Protein AF-A0A0L8L8X8-F1 (afdb_monomer)

Organism: NCBI:txid67356

InterPro domains:
  IPR025637 Domain of unknown function DUF4333 [PF14230] (73-116)

Mean predicted aligned error: 9.95 Å

Radius of gyration: 20.76 Å; Cα contacts (8 Å, |Δi|>4): 207; chains: 1; bounding box: 66×45×39 Å

Solvent-accessible surface area (backbone atoms only — not comparable to full-atom values): 7395 Å² total; per-residue (Å²): 139,68,70,67,60,56,54,52,52,55,51,52,50,52,52,50,50,50,53,49,51,53,52,50,48,68,59,67,72,58,68,64,46,74,46,74,37,33,70,78,50,81,88,69,51,43,70,49,95,91,35,54,23,48,46,31,66,57,53,31,49,48,51,73,73,60,64,82,79,61,81,88,63,48,84,58,67,44,80,60,44,43,90,57,59,40,45,66,41,68,70,35,68,46,62,28,36,3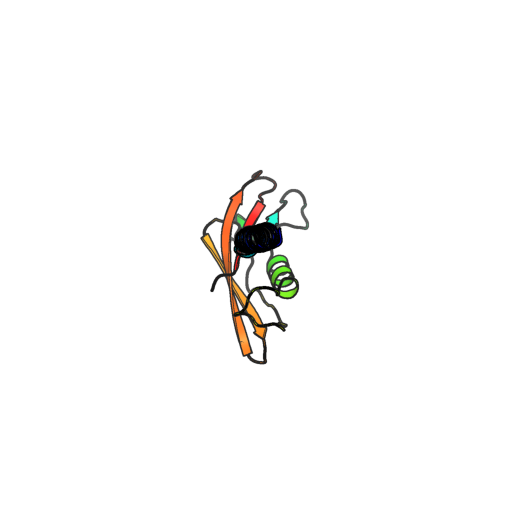1,36,25,94,92,40,81,43,81,43,38,34,35,24,76,40,69,45,75,49,90,69,42,32,36,35,29,30,30,72,58,133

Foldseek 3Di:
DPPPVVVVVVVVVVVVVVVVVVVVCVVVVPQKDKDKAAVVPVPGWDDDPNAIFADFVNVQCCVQVDPPPDVQQEDDKDPKGWPDTFGLDAFTKGWIWIDHPNDIDIWIKGFHDWDDDPNIIMTMMGTDD

Structure (mmCIF, N/CA/C/O backbone):
data_AF-A0A0L8L8X8-F1
#
_entry.id   AF-A0A0L8L8X8-F1
#
loop_
_atom_site.group_PDB
_atom_site.id
_atom_site.type_symbol
_atom_site.label_atom_id
_atom_site.label_alt_id
_atom_site.label_comp_id
_atom_site.label_asym_id
_atom_site.label_entity_id
_atom_site.label_seq_id
_atom_site.pdbx_PDB_ins_code
_atom_site.Cartn_x
_atom_site.Cartn_y
_atom_site.Cartn_z
_atom_site.occupancy
_atom_site.B_iso_or_equiv
_atom_site.auth_seq_id
_atom_site.auth_comp_id
_atom_site.auth_asym_id
_atom_site.auth_atom_id
_atom_site.pdbx_PDB_model_num
ATOM 1 N N . MET A 1 1 ? -49.189 36.298 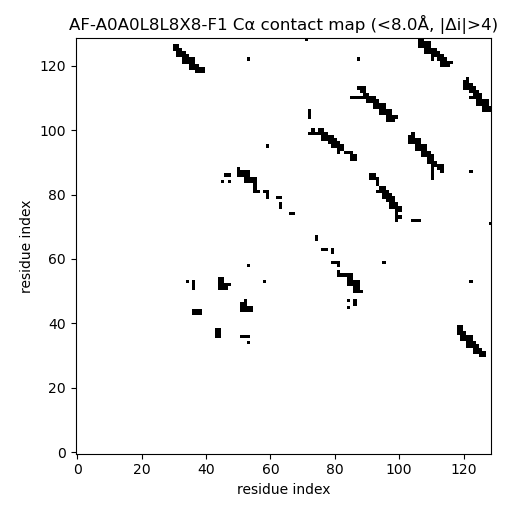4.932 1.00 47.69 1 MET A N 1
ATOM 2 C CA . MET A 1 1 ? -47.935 36.192 4.146 1.00 47.69 1 MET A CA 1
ATOM 3 C C . MET A 1 1 ? -46.857 35.310 4.821 1.00 47.69 1 MET A C 1
ATOM 5 O O . MET A 1 1 ? -45.684 35.513 4.566 1.00 47.69 1 MET A O 1
ATOM 9 N N . GLN A 1 2 ? -47.205 34.295 5.636 1.00 51.22 2 GLN A N 1
ATOM 10 C CA . GLN A 1 2 ? -46.211 33.514 6.416 1.00 51.22 2 GLN A CA 1
ATOM 11 C C . GLN A 1 2 ? -45.954 32.071 5.929 1.00 51.22 2 GLN A C 1
ATOM 13 O O . GLN A 1 2 ? -44.928 31.496 6.272 1.00 51.22 2 GLN A O 1
ATOM 18 N N . ARG A 1 3 ? -46.830 31.467 5.108 1.00 49.31 3 ARG A N 1
ATOM 19 C CA . ARG A 1 3 ? -46.684 30.052 4.684 1.00 49.31 3 ARG A CA 1
ATOM 20 C C . ARG A 1 3 ? -45.664 29.825 3.559 1.00 49.31 3 ARG A C 1
ATOM 22 O O . ARG A 1 3 ? -45.046 28.770 3.524 1.00 49.31 3 ARG A O 1
ATOM 29 N N . GLY A 1 4 ? -45.456 30.799 2.669 1.00 43.28 4 GLY A N 1
ATOM 30 C CA . GLY A 1 4 ? -44.553 30.644 1.515 1.00 43.28 4 GLY A CA 1
ATOM 31 C C . GLY A 1 4 ? -43.062 30.661 1.875 1.00 43.28 4 GLY A C 1
ATOM 32 O O . GLY A 1 4 ? -42.278 29.928 1.282 1.00 43.28 4 GLY A O 1
ATOM 33 N N . PHE A 1 5 ? -42.676 31.443 2.887 1.00 47.97 5 PHE A N 1
ATOM 34 C CA . PHE A 1 5 ? -41.271 31.602 3.283 1.00 47.97 5 PHE A CA 1
ATOM 35 C C . PHE A 1 5 ? -40.727 30.380 4.040 1.00 47.97 5 PHE A C 1
ATOM 37 O O . PHE A 1 5 ? -39.586 29.976 3.833 1.00 47.97 5 PHE A O 1
ATOM 44 N N . LEU A 1 6 ? -41.567 29.741 4.862 1.00 44.22 6 LEU A N 1
ATOM 45 C CA . LEU A 1 6 ? -41.209 28.519 5.592 1.00 44.22 6 LEU A CA 1
ATOM 46 C C . LEU A 1 6 ? -41.041 27.316 4.653 1.00 44.22 6 LEU A C 1
ATOM 48 O O . LEU A 1 6 ? -40.117 26.529 4.829 1.00 44.22 6 LEU A O 1
ATOM 52 N N . LEU A 1 7 ? -41.880 27.203 3.619 1.00 46.47 7 LEU A N 1
ATOM 53 C CA . LEU A 1 7 ? -41.762 26.139 2.616 1.00 46.47 7 LEU A CA 1
ATOM 54 C C . LEU A 1 7 ? -40.496 26.295 1.755 1.00 46.47 7 LEU A C 1
ATOM 56 O O . LEU A 1 7 ? -39.818 25.306 1.487 1.00 46.47 7 LEU A O 1
ATOM 60 N N . GLY A 1 8 ? -40.138 27.529 1.378 1.00 49.12 8 GLY A N 1
ATOM 61 C CA . GLY A 1 8 ? -38.907 27.809 0.631 1.00 49.12 8 GLY A CA 1
ATOM 62 C C . GLY A 1 8 ? -37.632 27.534 1.437 1.00 49.12 8 GLY A C 1
ATOM 63 O O . GLY A 1 8 ? -36.692 26.936 0.918 1.00 49.12 8 GLY A O 1
ATOM 64 N N . ALA A 1 9 ? -37.616 27.904 2.721 1.00 55.97 9 ALA A N 1
ATOM 65 C CA . ALA A 1 9 ? -36.467 27.677 3.596 1.00 55.97 9 ALA A CA 1
ATOM 66 C C . ALA A 1 9 ? -36.237 26.184 3.895 1.00 55.97 9 ALA A C 1
ATOM 68 O O . ALA A 1 9 ? -35.109 25.707 3.798 1.00 55.97 9 ALA A O 1
ATOM 69 N N . VAL A 1 10 ? -37.295 25.419 4.193 1.00 59.25 10 VAL A N 1
ATOM 70 C CA . VAL A 1 10 ? -37.180 23.972 4.463 1.00 59.25 10 VAL A CA 1
ATOM 71 C C . VAL A 1 10 ? -36.770 23.202 3.203 1.00 59.25 10 VAL A C 1
ATOM 73 O O . VAL A 1 10 ? -35.910 22.323 3.275 1.00 59.25 10 VAL A O 1
ATOM 76 N N . GLY A 1 11 ? -37.316 23.568 2.037 1.00 58.38 11 GLY A N 1
ATOM 77 C CA . GLY A 1 11 ? -36.922 22.976 0.756 1.00 58.38 11 GLY A CA 1
ATOM 78 C C . GLY A 1 11 ? -35.461 23.256 0.386 1.00 58.38 11 GLY A C 1
ATOM 79 O O . GLY A 1 11 ? -34.759 22.348 -0.055 1.00 58.38 11 GLY A O 1
ATOM 8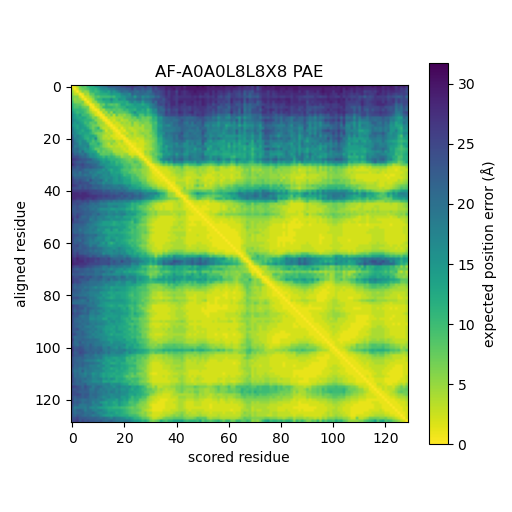0 N N . GLY A 1 12 ? -34.980 24.483 0.619 1.00 60.97 12 GLY A N 1
ATOM 81 C CA . GLY A 1 12 ? -33.589 24.869 0.360 1.00 60.97 12 GLY A CA 1
ATOM 82 C C . GLY A 1 12 ? -32.571 24.183 1.278 1.00 60.97 12 GLY A C 1
ATOM 83 O O . GLY A 1 12 ? -31.504 23.776 0.826 1.00 60.97 12 GLY A O 1
ATOM 84 N N . VAL A 1 13 ? -32.898 23.994 2.560 1.00 60.97 13 VAL A N 1
ATOM 85 C CA . VAL A 1 13 ? -32.013 23.282 3.500 1.00 60.97 13 VAL A CA 1
ATOM 86 C C . VAL A 1 13 ? -31.926 21.792 3.156 1.00 60.97 13 VAL A C 1
ATOM 88 O O . VAL A 1 13 ? -30.836 21.221 3.176 1.00 60.97 13 VAL A O 1
ATOM 91 N N . ALA A 1 14 ? -33.043 21.163 2.781 1.00 64.75 14 ALA A N 1
ATOM 92 C CA . ALA A 1 14 ? -33.060 19.752 2.400 1.00 64.75 14 ALA A CA 1
ATOM 93 C C . ALA A 1 14 ? -32.227 19.474 1.137 1.00 64.75 14 ALA A C 1
ATOM 95 O O . ALA A 1 14 ? -31.492 18.486 1.089 1.00 64.75 14 ALA A O 1
ATOM 96 N N . THR A 1 15 ? -32.287 20.353 0.132 1.00 66.81 15 THR A N 1
ATOM 97 C CA . THR A 1 15 ? -31.494 20.196 -1.097 1.00 66.81 15 THR A CA 1
ATOM 98 C C . THR A 1 15 ? -30.001 20.386 -0.844 1.00 66.81 15 THR A C 1
ATOM 100 O O . THR A 1 15 ? -29.201 19.590 -1.335 1.00 66.81 15 THR A O 1
ATOM 103 N N . MET A 1 16 ? -29.611 21.371 -0.027 1.00 70.56 16 MET A N 1
ATOM 104 C CA . MET A 1 16 ? -28.210 21.569 0.360 1.00 70.56 16 MET A CA 1
ATOM 105 C C . MET A 1 16 ? -27.664 20.402 1.189 1.00 70.56 16 MET A C 1
ATOM 107 O O . MET A 1 16 ? -26.547 19.956 0.936 1.00 70.56 16 MET A O 1
ATOM 111 N N . ALA A 1 17 ? -28.443 19.865 2.132 1.00 71.50 17 ALA A N 1
ATOM 112 C CA . ALA A 1 17 ? -28.038 18.706 2.926 1.00 71.50 17 ALA A CA 1
ATOM 113 C C . ALA A 1 17 ? -27.868 17.446 2.062 1.00 71.50 17 ALA A C 1
ATOM 115 O O . ALA A 1 17 ? -26.884 16.724 2.215 1.00 71.50 17 ALA A O 1
ATOM 116 N N . ALA A 1 18 ? -28.781 17.209 1.115 1.00 69.38 18 ALA A N 1
ATOM 117 C CA . ALA A 1 18 ? -28.677 16.092 0.182 1.00 69.38 18 ALA A CA 1
ATOM 118 C C . ALA A 1 18 ? -27.455 16.233 -0.737 1.00 69.38 18 ALA A C 1
ATOM 120 O O . ALA A 1 18 ? -26.676 15.291 -0.858 1.00 69.38 18 ALA A O 1
ATOM 121 N N . ALA A 1 19 ? -27.243 17.410 -1.336 1.00 69.44 19 ALA A N 1
ATOM 122 C CA . ALA A 1 19 ? -26.092 17.669 -2.198 1.00 69.44 19 ALA A CA 1
ATOM 123 C C . ALA A 1 19 ? -24.766 17.567 -1.429 1.00 69.44 19 ALA A C 1
ATOM 125 O O . ALA A 1 19 ? -23.834 16.912 -1.893 1.00 69.44 19 ALA A O 1
ATOM 126 N N . GLY A 1 20 ? -24.700 18.151 -0.230 1.00 69.25 20 GLY A N 1
ATOM 127 C CA . GLY A 1 20 ? -23.545 18.047 0.657 1.00 69.25 20 GLY A CA 1
ATOM 128 C C . GLY A 1 20 ? -23.249 16.598 1.037 1.00 69.25 20 GLY A C 1
ATOM 129 O O . GLY A 1 20 ? -22.128 16.140 0.853 1.00 69.25 20 GLY A O 1
ATOM 130 N N . GLY A 1 21 ? -24.263 15.843 1.468 1.00 68.75 21 GLY A N 1
ATOM 131 C CA . GLY A 1 21 ? -24.122 14.427 1.815 1.00 68.75 21 GLY A CA 1
ATOM 132 C C . GLY A 1 21 ? -23.629 13.566 0.650 1.00 68.75 21 GLY A C 1
ATOM 133 O O . GLY A 1 21 ? -22.743 12.734 0.835 1.00 68.75 21 GLY A O 1
ATOM 134 N N . LEU A 1 22 ? -24.140 13.798 -0.564 1.00 70.62 22 LEU A N 1
ATOM 135 C CA . LEU A 1 22 ? -23.724 13.073 -1.770 1.00 70.62 22 LEU A CA 1
ATOM 136 C C . LEU A 1 22 ? -22.277 13.392 -2.161 1.00 70.62 22 LEU A C 1
ATOM 138 O O . LEU A 1 22 ? -21.507 12.488 -2.479 1.00 70.62 22 LEU A O 1
ATOM 142 N N . VAL A 1 23 ? -21.884 14.665 -2.091 1.00 68.62 23 VAL A N 1
ATOM 143 C CA . VAL A 1 23 ? -20.507 15.099 -2.364 1.00 68.62 23 VAL A CA 1
ATOM 144 C C . VAL A 1 23 ? -19.544 14.531 -1.324 1.00 68.62 23 VAL A C 1
ATOM 146 O O . VAL A 1 23 ? -18.529 13.943 -1.692 1.00 68.62 23 VAL A O 1
ATOM 149 N N . THR A 1 24 ? -19.869 14.635 -0.035 1.00 70.12 24 THR A N 1
ATOM 150 C CA . THR A 1 24 ? -19.050 14.065 1.040 1.00 70.12 24 THR A CA 1
ATOM 151 C C . THR A 1 24 ? -18.924 12.551 0.899 1.00 70.12 24 THR A C 1
ATOM 153 O O . THR A 1 24 ? -17.822 12.033 1.046 1.00 70.12 24 THR A O 1
ATOM 156 N N . TRP A 1 25 ? -19.997 11.839 0.544 1.00 62.91 25 TRP A N 1
ATOM 157 C CA . TRP A 1 25 ? -19.949 10.393 0.312 1.00 62.91 25 TRP A CA 1
ATOM 158 C C . TRP A 1 25 ? -19.048 10.022 -0.874 1.00 62.91 25 TRP A C 1
ATOM 160 O O . TRP A 1 25 ? -18.201 9.138 -0.753 1.00 62.91 25 TRP A O 1
ATOM 170 N N . LEU A 1 26 ? -19.154 10.741 -1.996 1.00 64.44 26 LEU A N 1
ATOM 171 C CA . LEU A 1 26 ? -18.299 10.529 -3.171 1.00 64.44 26 LEU A CA 1
ATOM 172 C C . LEU A 1 26 ? -16.812 10.807 -2.896 1.00 64.44 26 LEU A C 1
ATOM 174 O O . LEU A 1 26 ? -15.948 10.184 -3.520 1.00 64.44 26 LEU A O 1
ATOM 178 N N . LEU A 1 27 ? -16.512 11.740 -1.988 1.00 60.59 27 LEU A N 1
ATOM 179 C CA . LEU A 1 27 ? -15.149 12.076 -1.574 1.00 60.59 27 LEU A CA 1
ATOM 180 C C . LEU A 1 27 ? -14.601 11.092 -0.529 1.00 60.59 27 LEU A C 1
ATOM 182 O O . LEU A 1 27 ? -13.455 10.666 -0.650 1.00 60.59 27 LEU A O 1
ATOM 186 N N . ALA A 1 28 ? -15.413 10.691 0.453 1.00 59.44 28 ALA A N 1
ATOM 187 C CA . ALA A 1 28 ? -15.018 9.777 1.525 1.00 59.44 28 ALA A CA 1
ATOM 188 C C . ALA A 1 28 ? -14.860 8.324 1.050 1.00 59.44 28 ALA A C 1
ATOM 190 O O . ALA A 1 28 ? -14.052 7.586 1.597 1.00 59.44 28 ALA A O 1
ATOM 191 N N . ALA A 1 29 ? -15.580 7.909 0.003 1.00 57.34 29 ALA A N 1
ATOM 192 C CA . ALA A 1 29 ? -15.533 6.539 -0.515 1.00 57.34 29 ALA A CA 1
ATOM 193 C C . ALA A 1 29 ? -14.205 6.154 -1.202 1.00 57.34 29 ALA A C 1
ATOM 195 O O . ALA A 1 29 ? -14.062 5.029 -1.687 1.00 57.34 29 ALA A O 1
ATOM 196 N N . LYS A 1 30 ? -13.235 7.069 -1.299 1.00 61.44 30 LYS A N 1
ATOM 197 C CA . LYS A 1 30 ? -11.965 6.825 -1.986 1.00 61.44 30 LYS A CA 1
ATOM 198 C C . LYS A 1 30 ? -10.831 6.691 -0.978 1.00 61.44 30 LYS A C 1
ATOM 200 O O . LYS A 1 30 ? -9.958 7.551 -0.920 1.00 61.44 30 LYS A O 1
ATOM 205 N N . ASP A 1 31 ? -10.799 5.562 -0.267 1.00 71.81 31 ASP A N 1
ATOM 206 C CA . ASP A 1 31 ? -9.648 5.074 0.521 1.00 71.81 31 ASP A CA 1
ATOM 207 C C . ASP A 1 31 ? -8.460 4.685 -0.388 1.00 71.81 31 ASP A C 1
ATOM 209 O O . ASP A 1 31 ? -7.885 3.599 -0.305 1.00 71.81 31 ASP A O 1
ATOM 213 N N . VAL A 1 32 ? -8.119 5.559 -1.333 1.00 81.06 32 VAL A N 1
ATOM 214 C CA . VAL A 1 32 ? -7.100 5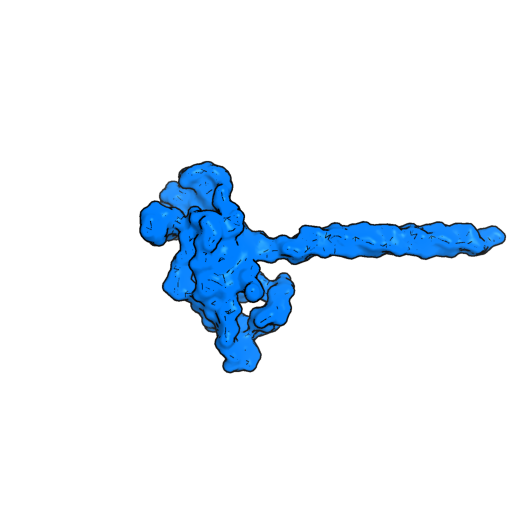.351 -2.352 1.00 81.06 32 VAL A CA 1
ATOM 215 C C . VAL A 1 32 ? -5.899 6.210 -2.006 1.00 81.06 32 VAL A C 1
ATOM 217 O O . VAL A 1 32 ? -5.920 7.435 -2.115 1.00 81.06 32 VAL A O 1
ATOM 220 N N . GLN A 1 33 ? -4.825 5.540 -1.629 1.00 85.25 33 GLN A N 1
ATOM 221 C CA . GLN A 1 33 ? -3.513 6.125 -1.447 1.00 85.25 33 GLN A CA 1
ATOM 222 C C . GLN A 1 33 ? -2.777 6.171 -2.784 1.00 85.25 33 GLN A C 1
ATOM 224 O O . GLN A 1 33 ? -2.983 5.335 -3.667 1.00 85.25 33 GLN A O 1
ATOM 229 N N . HIS A 1 34 ? -1.888 7.149 -2.936 1.00 88.25 34 HIS A N 1
ATOM 230 C CA . HIS A 1 34 ? -0.977 7.198 -4.071 1.00 88.25 34 HIS A CA 1
ATOM 231 C C . HIS A 1 34 ? 0.457 7.458 -3.618 1.00 88.25 34 HIS A C 1
ATOM 233 O O . HIS A 1 34 ? 0.718 8.124 -2.613 1.00 88.25 34 HIS A O 1
ATOM 239 N N . THR A 1 35 ? 1.410 6.900 -4.353 1.00 89.56 35 THR A N 1
ATOM 240 C CA . THR A 1 35 ? 2.841 7.042 -4.092 1.00 89.56 35 THR A CA 1
ATOM 241 C C . THR A 1 35 ? 3.573 7.146 -5.417 1.00 89.56 35 THR A C 1
ATOM 243 O O . THR A 1 35 ? 3.450 6.266 -6.266 1.00 89.56 35 THR A O 1
ATOM 246 N N . THR A 1 36 ? 4.328 8.225 -5.596 1.00 89.69 36 THR A N 1
ATOM 247 C CA . THR A 1 36 ? 5.238 8.361 -6.734 1.00 89.69 36 THR A CA 1
ATOM 248 C C . THR A 1 36 ? 6.542 7.658 -6.397 1.00 89.69 36 THR A C 1
ATOM 250 O O . THR A 1 36 ? 7.142 7.939 -5.362 1.00 89.69 36 THR A O 1
ATOM 253 N N . VAL A 1 37 ? 6.969 6.746 -7.262 1.00 88.75 37 VAL A N 1
ATOM 254 C CA . VAL A 1 37 ? 8.261 6.070 -7.152 1.00 88.75 37 VAL A CA 1
ATOM 255 C C . VAL A 1 37 ? 9.203 6.720 -8.156 1.00 88.75 37 VAL A C 1
ATOM 257 O O . VAL A 1 37 ? 8.910 6.709 -9.344 1.00 88.75 37 VAL A O 1
ATOM 260 N N . ASP A 1 38 ? 10.312 7.300 -7.697 1.00 87.81 38 ASP A N 1
ATOM 261 C CA . ASP A 1 38 ? 11.294 7.976 -8.556 1.00 87.81 38 ASP A CA 1
ATOM 262 C C . ASP A 1 38 ? 12.604 7.164 -8.612 1.00 87.81 38 ASP A C 1
ATOM 264 O O . ASP A 1 38 ? 13.427 7.274 -7.702 1.00 87.81 38 ASP A O 1
ATOM 268 N N . PRO A 1 39 ? 12.817 6.325 -9.645 1.00 81.50 39 PRO A N 1
ATOM 269 C CA . PRO A 1 39 ? 14.073 5.610 -9.856 1.00 81.50 39 PRO A CA 1
ATOM 270 C C . PRO A 1 39 ? 15.294 6.500 -10.127 1.00 81.50 39 PRO A C 1
ATOM 272 O O . PRO A 1 39 ? 16.421 6.026 -9.986 1.00 81.50 39 PRO A O 1
ATOM 275 N N . VAL A 1 40 ? 15.104 7.765 -10.518 1.00 83.88 40 VAL A N 1
ATOM 276 C CA . VAL A 1 40 ? 16.208 8.712 -10.745 1.00 83.88 40 VAL A CA 1
ATOM 277 C C . VAL A 1 40 ? 16.700 9.276 -9.412 1.00 83.88 40 VAL A C 1
ATOM 279 O O . VAL A 1 40 ? 17.900 9.465 -9.216 1.00 83.88 40 VAL A O 1
ATOM 282 N N . ALA A 1 41 ? 15.789 9.481 -8.459 1.00 76.94 41 ALA A N 1
ATOM 283 C CA . ALA A 1 41 ? 16.128 9.798 -7.080 1.00 76.94 41 ALA A CA 1
ATOM 284 C C . ALA A 1 41 ? 16.594 8.523 -6.352 1.00 76.94 41 ALA A C 1
ATOM 286 O O . ALA A 1 41 ? 15.821 7.846 -5.673 1.00 76.94 41 ALA A O 1
ATOM 287 N N . GLN A 1 42 ? 17.884 8.200 -6.489 1.00 64.62 42 GLN A N 1
ATOM 288 C CA . GLN A 1 42 ? 18.526 6.952 -6.039 1.00 64.62 42 GLN A CA 1
ATOM 289 C C . GLN A 1 42 ? 18.316 6.564 -4.558 1.00 64.62 42 GLN A C 1
ATOM 291 O O . GLN A 1 42 ? 18.633 5.441 -4.182 1.00 64.62 42 GLN A O 1
ATOM 296 N N . GLY A 1 43 ? 17.755 7.444 -3.722 1.00 66.56 43 GLY A N 1
ATOM 297 C CA . GLY A 1 43 ? 17.463 7.179 -2.310 1.00 66.56 43 GLY A CA 1
ATOM 298 C C . GLY A 1 43 ? 16.023 6.767 -1.970 1.00 66.56 43 GLY A C 1
ATOM 299 O O . GLY A 1 43 ? 15.757 6.507 -0.801 1.00 66.56 43 GLY A O 1
ATOM 300 N N . LEU A 1 44 ? 15.081 6.746 -2.925 1.00 69.06 44 LEU A N 1
ATOM 301 C CA . LEU A 1 44 ? 13.640 6.663 -2.605 1.00 69.06 44 LEU A CA 1
ATOM 302 C C . LEU A 1 44 ? 12.872 5.529 -3.296 1.00 69.06 44 LEU A C 1
ATOM 304 O O . LEU A 1 44 ? 11.673 5.375 -3.050 1.00 69.06 44 LEU A O 1
ATOM 308 N N . TYR A 1 45 ? 13.525 4.722 -4.134 1.00 85.69 45 TYR A N 1
ATOM 309 C CA . TYR A 1 45 ? 12.875 3.598 -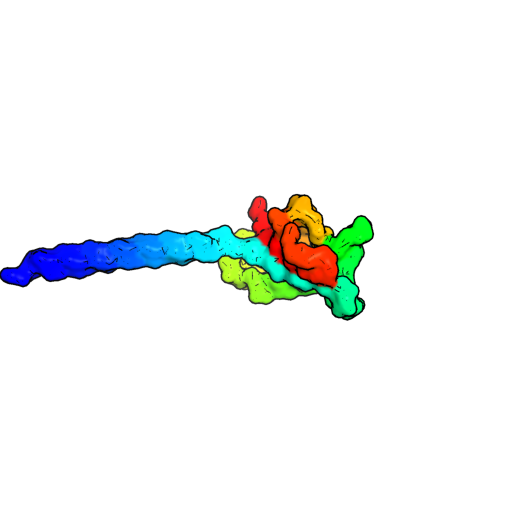4.803 1.00 85.69 45 TYR A CA 1
ATOM 310 C C . TYR A 1 45 ? 13.393 2.254 -4.299 1.00 85.69 45 TYR A C 1
ATOM 312 O O . TYR A 1 45 ? 14.551 2.095 -3.924 1.00 85.69 45 TYR A O 1
ATOM 320 N N . VAL A 1 46 ? 12.516 1.258 -4.342 1.00 91.88 46 VAL A N 1
ATOM 321 C CA . VAL A 1 46 ? 12.854 -0.143 -4.095 1.00 91.88 46 VAL A CA 1
ATOM 322 C C . VAL A 1 46 ? 12.328 -0.991 -5.241 1.00 91.88 46 VAL A C 1
ATOM 324 O O . VAL A 1 46 ? 11.405 -0.586 -5.957 1.00 91.88 46 VAL A O 1
ATOM 327 N N . ARG A 1 47 ? 12.926 -2.168 -5.435 1.00 92.06 47 ARG A N 1
ATOM 328 C CA . ARG A 1 47 ? 12.475 -3.139 -6.431 1.00 92.06 47 ARG A CA 1
ATOM 329 C C . ARG A 1 47 ? 12.160 -4.482 -5.793 1.00 92.06 47 ARG A C 1
ATOM 331 O O . ARG A 1 47 ? 12.829 -4.898 -4.855 1.00 92.06 47 ARG A O 1
ATOM 338 N N . VAL A 1 48 ? 11.159 -5.159 -6.344 1.00 92.12 48 VAL A N 1
ATOM 339 C CA . VAL A 1 48 ? 10.785 -6.539 -6.018 1.00 92.12 48 VAL A CA 1
ATOM 340 C C . VAL A 1 48 ? 10.594 -7.280 -7.332 1.00 92.12 48 VAL A C 1
ATOM 342 O O . VAL A 1 48 ? 9.806 -6.849 -8.173 1.00 92.12 48 VAL A O 1
ATOM 345 N N . ASP A 1 49 ? 11.327 -8.373 -7.527 1.00 91.75 49 ASP A N 1
ATOM 346 C CA . ASP A 1 49 ? 11.297 -9.181 -8.755 1.00 91.75 49 ASP A CA 1
ATOM 347 C C . ASP A 1 49 ? 11.461 -8.332 -10.029 1.00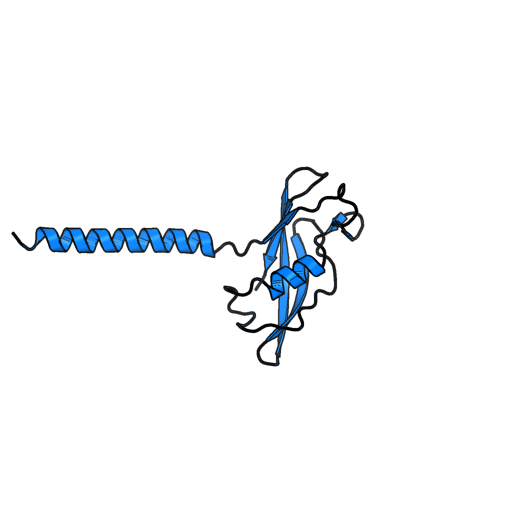 91.75 49 ASP A C 1
ATOM 349 O O . ASP A 1 49 ? 10.669 -8.418 -10.966 1.00 91.75 49 ASP A O 1
ATOM 353 N N . GLY A 1 50 ? 12.424 -7.407 -10.024 1.00 89.88 50 GLY A N 1
ATOM 354 C CA . GLY A 1 50 ? 12.695 -6.504 -11.150 1.00 89.88 50 GLY A CA 1
ATOM 355 C C . GLY A 1 50 ? 11.705 -5.344 -11.327 1.00 89.88 50 GLY A C 1
ATOM 356 O O . GLY A 1 50 ? 12.014 -4.402 -12.057 1.00 89.88 50 GLY A O 1
ATOM 357 N N . HIS A 1 51 ? 10.574 -5.339 -10.622 1.00 89.81 51 HIS A N 1
ATOM 358 C CA . HIS A 1 51 ? 9.566 -4.281 -10.691 1.00 89.81 51 HIS A CA 1
ATOM 359 C C . HIS A 1 51 ? 9.823 -3.219 -9.630 1.00 89.81 51 HIS A C 1
ATOM 361 O O . HIS A 1 51 ? 10.271 -3.544 -8.534 1.00 89.81 51 HIS A O 1
ATOM 367 N N . LEU A 1 52 ? 9.498 -1.958 -9.925 1.00 92.44 52 LEU A N 1
ATOM 368 C CA . LEU A 1 52 ? 9.419 -0.926 -8.889 1.00 92.44 52 LEU A CA 1
ATOM 369 C C . LEU A 1 52 ? 8.408 -1.343 -7.817 1.00 92.44 52 LEU A C 1
ATOM 371 O O . LEU A 1 52 ? 7.473 -2.100 -8.083 1.00 92.44 52 LEU A O 1
ATOM 375 N N . ALA A 1 53 ? 8.604 -0.868 -6.596 1.00 93.00 53 ALA A N 1
ATOM 376 C CA . ALA A 1 53 ? 7.725 -1.178 -5.485 1.00 93.00 53 ALA A CA 1
ATOM 377 C C . ALA A 1 53 ? 7.565 0.029 -4.559 1.00 93.00 53 ALA A C 1
ATOM 379 O O . ALA A 1 53 ? 8.461 0.861 -4.414 1.00 93.00 53 ALA A O 1
ATOM 380 N N . VAL A 1 54 ? 6.399 0.104 -3.923 1.00 93.19 54 VAL A N 1
ATOM 381 C CA . VAL A 1 54 ? 6.155 1.000 -2.798 1.00 93.19 54 VAL A CA 1
ATOM 382 C C . VAL A 1 54 ? 6.888 0.419 -1.595 1.00 93.19 54 VAL A C 1
ATOM 384 O O . VAL A 1 54 ? 6.660 -0.732 -1.207 1.00 93.19 54 VAL A O 1
ATOM 387 N N . ALA A 1 55 ? 7.794 1.208 -1.021 1.00 93.31 55 ALA A N 1
ATOM 388 C CA . ALA A 1 55 ? 8.580 0.785 0.126 1.00 93.31 55 ALA A CA 1
ATOM 389 C C . ALA A 1 55 ? 7.678 0.427 1.314 1.00 93.31 55 ALA A C 1
ATOM 391 O O . ALA A 1 55 ? 6.645 1.053 1.551 1.00 93.31 55 ALA A O 1
ATOM 392 N N . ARG A 1 56 ? 8.109 -0.564 2.100 1.00 93.81 56 ARG A N 1
ATOM 393 C CA . ARG A 1 56 ? 7.348 -1.036 3.268 1.00 93.81 56 ARG A CA 1
ATOM 394 C C . ARG A 1 56 ? 7.200 0.074 4.304 1.00 93.81 56 ARG A C 1
ATOM 396 O O . ARG A 1 56 ? 6.142 0.215 4.881 1.00 93.81 56 ARG A O 1
ATOM 403 N N . THR A 1 57 ? 8.212 0.929 4.426 1.00 91.50 57 THR A N 1
ATOM 404 C CA . THR A 1 57 ? 8.211 2.102 5.304 1.00 91.50 57 THR A CA 1
ATOM 405 C C . THR A 1 57 ? 7.159 3.129 4.899 1.00 91.50 57 THR A C 1
ATOM 407 O O . THR A 1 57 ? 6.586 3.785 5.758 1.00 91.50 57 THR A O 1
ATOM 410 N N . ILE A 1 58 ? 6.858 3.254 3.600 1.00 90.75 58 ILE A N 1
ATOM 411 C CA . ILE A 1 58 ? 5.766 4.107 3.118 1.00 90.75 58 ILE A CA 1
ATOM 412 C C . ILE A 1 58 ? 4.423 3.487 3.498 1.00 90.75 58 ILE A C 1
ATOM 414 O O . ILE A 1 58 ? 3.547 4.212 3.961 1.00 90.75 58 ILE A O 1
ATOM 418 N N . LEU A 1 59 ? 4.260 2.169 3.333 1.00 90.94 59 LEU A N 1
ATOM 419 C CA . LEU A 1 59 ? 3.050 1.469 3.775 1.00 90.94 59 LEU A CA 1
ATOM 420 C C . LEU A 1 59 ? 2.862 1.623 5.286 1.00 90.94 59 LEU A C 1
ATOM 422 O O . LEU A 1 59 ? 1.799 2.044 5.713 1.00 90.94 59 LEU A O 1
ATOM 426 N N . GLU A 1 60 ? 3.903 1.366 6.075 1.00 91.69 60 GLU A N 1
ATOM 427 C CA . GLU A 1 60 ? 3.896 1.473 7.535 1.00 91.69 60 GLU A CA 1
ATOM 428 C C . GLU A 1 60 ? 3.575 2.897 7.991 1.00 91.69 60 GLU A C 1
ATOM 430 O O . GLU A 1 60 ? 2.682 3.079 8.808 1.00 91.69 60 GLU A O 1
ATOM 435 N N . ALA A 1 61 ? 4.224 3.916 7.419 1.00 89.38 61 ALA A N 1
ATOM 436 C CA . ALA A 1 61 ? 3.961 5.314 7.759 1.00 89.38 61 ALA A CA 1
ATOM 437 C C . ALA A 1 61 ? 2.552 5.765 7.349 1.00 89.38 61 ALA A C 1
ATOM 439 O O . ALA A 1 61 ? 1.911 6.527 8.070 1.00 89.38 61 ALA A O 1
ATOM 440 N N . ARG A 1 62 ? 2.051 5.302 6.196 1.00 87.81 62 ARG A N 1
ATOM 441 C CA . ARG A 1 62 ? 0.680 5.584 5.745 1.00 87.81 62 ARG A CA 1
ATOM 442 C C . ARG A 1 62 ? -0.350 4.860 6.588 1.00 87.81 62 ARG A C 1
ATOM 444 O O . ARG A 1 62 ? -1.402 5.420 6.836 1.00 87.81 62 ARG A O 1
ATOM 451 N N . ILE A 1 63 ? -0.052 3.650 7.033 1.00 86.06 63 ILE A N 1
ATOM 452 C CA . ILE A 1 63 ? -0.881 2.948 7.995 1.00 86.06 63 ILE A CA 1
ATOM 453 C C . ILE A 1 63 ? -0.827 3.764 9.298 1.00 86.06 63 ILE A C 1
ATOM 455 O O . ILE A 1 63 ? -1.790 4.440 9.610 1.00 86.06 63 ILE A O 1
ATOM 459 N N . GLN A 1 64 ? 0.310 3.882 9.978 1.00 84.31 64 GLN A N 1
ATOM 460 C CA . GLN A 1 64 ? 0.423 4.588 11.263 1.00 84.31 64 GLN A CA 1
ATOM 461 C C . GLN A 1 64 ? -0.152 6.024 11.269 1.00 84.31 64 GLN A C 1
ATOM 463 O O . GLN A 1 64 ? -0.752 6.437 12.257 1.00 84.31 64 GLN A O 1
ATOM 468 N N . GLY A 1 65 ? 0.038 6.796 10.193 1.00 78.69 65 GLY A N 1
ATOM 469 C CA . GLY A 1 65 ? -0.353 8.208 10.121 1.00 78.69 65 GLY A CA 1
ATOM 470 C C . GLY A 1 65 ? -1.759 8.493 9.584 1.00 78.69 65 GLY A C 1
ATOM 471 O O . GLY A 1 65 ? -2.229 9.620 9.720 1.00 78.69 65 GLY A O 1
ATOM 472 N N . TRP A 1 66 ? -2.427 7.531 8.944 1.00 69.69 66 TRP A N 1
ATOM 473 C CA . TRP A 1 66 ? -3.697 7.745 8.232 1.00 69.69 66 TRP A CA 1
ATOM 474 C C . TRP A 1 66 ? -4.786 6.767 8.709 1.00 69.69 66 TRP A C 1
ATOM 476 O O . TRP A 1 66 ? -5.461 6.129 7.904 1.00 69.69 66 TRP A O 1
ATOM 486 N N . TYR A 1 67 ? -5.018 6.687 10.025 1.00 65.00 67 TYR A N 1
ATOM 487 C CA . TYR A 1 67 ? -6.240 6.067 10.564 1.00 65.00 67 TYR A CA 1
ATOM 488 C C . TYR A 1 67 ? -7.191 7.096 11.138 1.00 65.00 67 TYR A C 1
ATOM 490 O O . TYR A 1 67 ? -7.167 7.379 12.324 1.00 65.00 67 TYR A O 1
ATOM 498 N N . HIS A 1 68 ? -8.016 7.631 10.241 1.00 49.34 68 HIS A N 1
ATOM 499 C CA . HIS A 1 68 ? -9.410 8.060 10.402 1.00 49.34 68 HIS A CA 1
ATOM 500 C C . HIS A 1 68 ? -9.903 8.218 8.951 1.00 49.34 68 HIS A C 1
ATOM 502 O O . HIS A 1 68 ? -9.662 9.269 8.355 1.00 49.34 68 HIS A O 1
ATOM 508 N N . PRO A 1 69 ? -10.406 7.139 8.307 1.00 54.88 69 PRO A N 1
ATOM 509 C CA . PRO A 1 69 ? -11.763 6.649 8.572 1.00 54.88 69 PRO A CA 1
ATOM 510 C C . PRO A 1 69 ? -11.961 5.114 8.561 1.00 54.88 69 PRO A C 1
ATOM 512 O O . PRO A 1 69 ? -13.107 4.687 8.500 1.00 54.88 69 PRO A O 1
ATOM 515 N N . LEU A 1 70 ? -10.919 4.271 8.604 1.00 64.19 70 LEU A N 1
ATOM 516 C CA . LEU A 1 70 ? -11.067 2.810 8.431 1.00 64.19 70 LEU A CA 1
ATOM 517 C C . LEU A 1 70 ? -11.668 2.140 9.687 1.00 64.19 70 LEU A C 1
ATOM 519 O O . LEU A 1 70 ? -10.940 1.909 10.654 1.00 64.19 70 LEU A O 1
ATOM 523 N N . PRO A 1 71 ? -12.970 1.776 9.708 1.00 66.81 71 PRO A N 1
ATOM 524 C CA . PRO A 1 71 ? -13.648 1.417 10.956 1.00 66.81 71 PRO A CA 1
ATOM 525 C C . PRO A 1 71 ? -13.250 0.043 11.511 1.00 66.81 71 PRO A C 1
ATOM 527 O O . PRO A 1 71 ? -13.484 -0.224 12.682 1.00 66.81 71 PRO A O 1
ATOM 530 N N . TRP A 1 72 ? -12.688 -0.839 10.673 1.00 72.12 72 TRP A N 1
ATOM 531 C CA . TRP A 1 72 ? -12.363 -2.227 11.039 1.00 72.12 72 TRP A CA 1
ATOM 532 C C . TRP A 1 72 ? -10.951 -2.413 11.598 1.00 72.12 72 TRP A C 1
ATOM 534 O O . TRP A 1 72 ? -10.642 -3.485 12.105 1.00 72.12 72 TRP A O 1
ATOM 544 N N . VAL A 1 73 ? -10.086 -1.403 11.476 1.00 73.44 73 VAL A N 1
ATOM 545 C CA .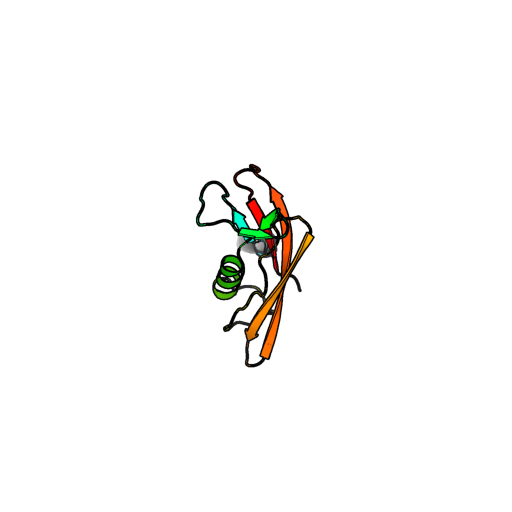 VAL A 1 73 ? -8.693 -1.482 11.943 1.00 73.44 73 VAL A CA 1
ATOM 546 C C . VAL A 1 73 ? -8.549 -0.997 13.391 1.00 73.44 73 VAL A C 1
ATOM 548 O O . VAL A 1 73 ? -7.603 -1.392 14.064 1.00 73.44 73 VAL A O 1
ATOM 551 N N . GLY A 1 74 ? -9.516 -0.212 13.879 1.00 70.38 74 GLY A N 1
ATOM 552 C CA . GLY A 1 74 ? -9.516 0.386 15.215 1.00 70.38 74 GLY A CA 1
ATOM 553 C C . GLY A 1 74 ? -9.023 1.836 15.218 1.00 70.38 74 GLY A C 1
ATOM 554 O O . GLY A 1 74 ? -8.466 2.324 14.234 1.00 70.38 74 GLY A O 1
ATOM 555 N N . ARG A 1 75 ? -9.297 2.557 16.313 1.00 70.19 75 ARG A N 1
ATOM 556 C CA . ARG A 1 75 ? -8.955 3.991 16.453 1.00 70.19 75 ARG A CA 1
ATOM 557 C C . ARG A 1 75 ? -7.512 4.214 16.888 1.00 70.19 75 ARG A C 1
ATOM 559 O O . ARG A 1 75 ? -6.906 5.194 16.475 1.00 70.19 75 ARG A O 1
ATOM 566 N N . ASP A 1 76 ? -6.984 3.284 17.674 1.00 78.75 76 ASP A N 1
ATOM 567 C CA . ASP A 1 76 ? -5.628 3.327 18.197 1.00 78.75 76 ASP A CA 1
ATOM 568 C C . ASP A 1 76 ? -4.874 2.109 17.676 1.00 78.75 76 ASP A C 1
ATOM 570 O O . ASP A 1 76 ? -5.129 0.971 18.088 1.00 78.75 76 ASP A O 1
ATOM 574 N N . ILE A 1 77 ? -3.960 2.351 16.733 1.00 83.44 77 ILE A N 1
ATOM 575 C CA . ILE A 1 77 ? -3.043 1.326 16.249 1.00 83.44 77 ILE A CA 1
ATOM 576 C C . ILE A 1 77 ? -1.591 1.667 16.548 1.00 83.44 77 ILE A C 1
ATOM 578 O O . ILE A 1 77 ? -1.157 2.819 16.498 1.00 83.44 77 ILE A O 1
ATOM 582 N N . HIS A 1 78 ? -0.830 0.627 16.834 1.00 86.69 78 HIS A N 1
ATOM 583 C CA . HIS A 1 78 ? 0.606 0.686 17.060 1.00 86.69 78 HIS A CA 1
ATOM 584 C C . HIS A 1 78 ? 1.259 -0.590 16.525 1.00 86.69 78 HIS A C 1
ATOM 586 O O . HIS A 1 78 ? 0.573 -1.506 16.059 1.00 86.69 78 HIS A O 1
ATOM 592 N N . ASP A 1 79 ? 2.590 -0.633 16.559 1.00 90.56 79 ASP A N 1
ATOM 593 C CA . ASP A 1 79 ? 3.397 -1.763 16.085 1.00 90.56 79 ASP A CA 1
ATOM 594 C C . ASP A 1 79 ? 3.043 -2.201 14.659 1.00 90.56 79 ASP A C 1
ATOM 596 O O . ASP A 1 79 ? 2.926 -3.389 14.343 1.00 90.56 79 ASP A O 1
ATOM 600 N N . VAL A 1 80 ? 2.838 -1.214 13.786 1.00 91.06 80 VAL A N 1
ATOM 601 C CA . VAL A 1 80 ? 2.586 -1.458 12.373 1.00 91.06 80 VAL A CA 1
ATOM 602 C C . VAL A 1 80 ? 3.816 -2.099 11.741 1.00 91.06 80 VAL A C 1
ATOM 604 O O . VAL A 1 80 ? 4.924 -1.576 11.824 1.00 91.06 80 VAL A O 1
ATOM 607 N N . SER A 1 81 ? 3.601 -3.221 11.062 1.00 93.88 81 SER A N 1
ATOM 608 C CA . SER A 1 81 ? 4.647 -3.949 10.358 1.00 93.88 81 SER A CA 1
ATOM 609 C C . SER A 1 81 ? 4.148 -4.442 9.008 1.00 93.88 81 SER A C 1
ATOM 611 O O . SER A 1 81 ? 3.095 -5.078 8.912 1.00 93.88 81 SER A O 1
ATOM 613 N N . CYS A 1 82 ? 4.921 -4.168 7.960 1.00 94.31 82 CYS A N 1
ATOM 614 C CA . CYS A 1 82 ? 4.688 -4.698 6.625 1.00 94.31 82 CYS A CA 1
ATOM 615 C C . CYS A 1 82 ? 5.849 -5.641 6.250 1.00 94.31 82 CYS A C 1
ATOM 617 O O . CYS A 1 82 ? 6.986 -5.187 6.086 1.00 94.31 82 CYS A O 1
ATOM 619 N N . PRO A 1 83 ? 5.604 -6.954 6.068 1.00 94.19 83 PRO A N 1
ATOM 620 C CA . PRO A 1 83 ? 6.673 -7.941 5.883 1.00 94.19 83 PRO A CA 1
ATOM 621 C C . PRO A 1 83 ? 7.438 -7.758 4.566 1.00 94.19 83 PRO A C 1
ATOM 623 O O . PRO A 1 83 ? 8.594 -8.165 4.457 1.00 94.19 83 PRO A O 1
ATOM 626 N N . ALA A 1 84 ? 6.813 -7.128 3.570 1.00 94.06 84 ALA A N 1
ATOM 627 C CA . ALA A 1 84 ? 7.371 -6.929 2.242 1.00 94.06 84 ALA A CA 1
ATOM 628 C C . ALA A 1 84 ? 6.997 -5.558 1.663 1.00 94.06 84 ALA A C 1
ATOM 630 O O . ALA A 1 84 ? 6.056 -4.896 2.102 1.00 94.06 84 ALA A O 1
ATOM 631 N N . HIS A 1 85 ? 7.748 -5.142 0.645 1.00 95.31 85 HIS A N 1
ATOM 632 C CA . HIS A 1 85 ? 7.383 -4.013 -0.207 1.00 95.31 85 HIS A CA 1
ATOM 633 C C . HIS A 1 85 ? 6.201 -4.386 -1.107 1.00 95.31 85 HIS A C 1
ATOM 635 O O . HIS A 1 85 ? 6.075 -5.534 -1.537 1.00 95.31 85 HIS A O 1
ATOM 641 N N . LEU A 1 86 ? 5.360 -3.411 -1.444 1.00 95.31 86 LEU A N 1
ATOM 642 C CA . LEU A 1 86 ? 4.224 -3.638 -2.331 1.00 95.31 86 LEU A CA 1
ATOM 643 C C . LEU A 1 86 ? 4.655 -3.406 -3.779 1.00 95.31 86 LEU A C 1
ATOM 645 O O . LEU A 1 86 ? 4.945 -2.279 -4.180 1.00 95.31 86 LEU A O 1
ATOM 649 N N . LYS A 1 87 ? 4.704 -4.482 -4.567 1.00 95.44 87 LYS A N 1
ATOM 650 C CA . LYS A 1 87 ? 5.075 -4.435 -5.986 1.00 95.44 87 LYS A CA 1
ATOM 651 C C . LYS A 1 87 ? 4.178 -3.445 -6.742 1.00 95.44 87 LYS A C 1
ATOM 653 O O . LYS A 1 87 ? 2.960 -3.522 -6.635 1.00 95.44 87 LYS A O 1
ATOM 658 N N . ALA A 1 88 ? 4.766 -2.543 -7.527 1.00 93.31 88 ALA A N 1
ATOM 659 C CA . ALA A 1 88 ? 4.057 -1.545 -8.331 1.00 93.31 88 ALA A CA 1
ATOM 660 C C . ALA A 1 88 ? 3.474 -2.169 -9.610 1.00 93.31 88 ALA A C 1
ATOM 662 O O . ALA A 1 88 ? 3.806 -1.782 -10.728 1.00 93.31 88 ALA A O 1
ATOM 663 N N . VAL A 1 89 ? 2.621 -3.174 -9.435 1.00 94.50 89 VAL A N 1
ATOM 664 C CA . VAL A 1 89 ? 1.923 -3.895 -10.500 1.00 94.50 89 VAL A CA 1
ATOM 665 C C . VAL A 1 89 ? 0.450 -3.931 -10.132 1.00 94.50 89 VAL A C 1
ATOM 667 O O . VAL A 1 89 ? 0.103 -4.220 -8.990 1.00 94.50 89 VAL A O 1
ATOM 670 N N . VAL A 1 90 ? -0.425 -3.622 -11.087 1.00 95.94 90 VAL A N 1
ATOM 671 C CA . VAL A 1 90 ? -1.874 -3.643 -10.857 1.00 95.94 90 VAL A CA 1
ATOM 672 C C . VAL A 1 90 ? -2.305 -5.027 -10.370 1.00 95.94 90 VAL A C 1
ATOM 674 O O . VAL A 1 90 ? -1.922 -6.044 -10.939 1.00 95.94 90 VAL A O 1
ATOM 677 N N . GLY A 1 91 ? -3.092 -5.058 -9.296 1.00 94.94 91 GLY A N 1
ATOM 678 C CA . GLY A 1 91 ? -3.557 -6.285 -8.660 1.00 94.94 91 GLY A CA 1
ATOM 679 C C . GLY A 1 91 ? -2.600 -6.871 -7.622 1.00 94.94 91 GLY A C 1
ATOM 680 O O . GLY A 1 91 ? -3.034 -7.752 -6.883 1.00 94.94 91 GLY A O 1
ATOM 681 N N . ALA A 1 92 ? -1.361 -6.374 -7.508 1.00 96.12 92 ALA A N 1
ATOM 682 C CA . ALA A 1 92 ? -0.433 -6.807 -6.468 1.00 96.12 92 ALA A CA 1
ATOM 683 C C . ALA A 1 92 ? -1.019 -6.550 -5.076 1.00 96.12 92 ALA A C 1
ATOM 685 O O . ALA A 1 92 ? -1.542 -5.466 -4.802 1.00 96.12 92 ALA A O 1
ATOM 686 N N . THR A 1 93 ? -0.903 -7.551 -4.208 1.00 95.56 93 THR A N 1
ATOM 687 C CA . THR A 1 93 ? -1.410 -7.516 -2.838 1.00 95.56 93 THR A CA 1
ATOM 688 C C . THR A 1 93 ? -0.287 -7.659 -1.829 1.00 95.56 93 THR A C 1
ATOM 690 O O . THR A 1 93 ? 0.706 -8.342 -2.078 1.00 95.56 93 THR A O 1
ATOM 693 N N . GLY A 1 94 ? -0.479 -7.057 -0.666 1.00 94.56 94 GLY A N 1
ATOM 694 C CA . GLY A 1 94 ? 0.330 -7.285 0.520 1.00 94.56 94 GLY A CA 1
ATOM 695 C C . GLY A 1 94 ? -0.563 -7.330 1.750 1.00 94.56 94 GLY A C 1
ATOM 696 O O . GLY A 1 94 ? -1.711 -6.892 1.710 1.00 94.56 94 GLY A O 1
ATOM 697 N N . THR A 1 95 ? -0.029 -7.841 2.848 1.00 95.12 95 THR A N 1
ATOM 698 C CA . THR A 1 95 ? -0.732 -7.859 4.128 1.00 95.12 95 THR A CA 1
ATOM 699 C C . THR A 1 95 ? 0.194 -7.290 5.178 1.00 95.12 95 THR A C 1
ATOM 701 O O . THR A 1 95 ? 1.217 -7.893 5.496 1.00 95.12 95 THR A O 1
ATOM 704 N N . CYS A 1 96 ? -0.156 -6.116 5.689 1.00 93.06 96 CYS A N 1
ATOM 705 C CA . CYS A 1 96 ? 0.493 -5.547 6.857 1.00 93.06 96 CYS A CA 1
ATOM 706 C C . CYS A 1 96 ? -0.258 -5.983 8.116 1.00 93.06 96 CYS A C 1
ATOM 708 O O . CYS A 1 96 ? -1.409 -6.422 8.059 1.00 93.06 96 CYS A O 1
ATOM 710 N N . THR A 1 97 ? 0.391 -5.867 9.263 1.00 93.00 97 THR A N 1
ATOM 711 C CA . THR A 1 97 ? -0.208 -6.155 10.565 1.00 93.00 97 THR A CA 1
ATOM 712 C C . THR A 1 97 ? -0.027 -4.973 11.490 1.00 93.00 97 THR A C 1
ATOM 714 O O . THR A 1 97 ? 0.978 -4.274 11.393 1.00 93.00 97 THR A O 1
ATOM 717 N N . ALA A 1 98 ? -0.962 -4.790 12.410 1.00 91.25 98 ALA A N 1
ATOM 718 C CA . ALA A 1 98 ? -0.831 -3.835 13.501 1.00 91.25 98 ALA A CA 1
ATOM 719 C C . ALA A 1 98 ? -1.425 -4.421 14.784 1.00 91.25 98 ALA A C 1
ATOM 721 O O . ALA A 1 98 ? -2.023 -5.505 14.778 1.00 91.25 98 ALA A O 1
ATOM 722 N N . ARG A 1 99 ? -1.257 -3.707 15.891 1.00 89.25 99 ARG A N 1
ATOM 723 C CA . ARG A 1 99 ? -1.930 -3.987 17.156 1.00 89.25 99 ARG A CA 1
ATOM 724 C C . ARG A 1 99 ? -3.011 -2.943 17.383 1.00 89.25 99 ARG A C 1
ATOM 726 O O . ARG A 1 99 ? -2.724 -1.756 17.283 1.00 89.25 99 ARG A O 1
ATOM 733 N N . SER A 1 100 ? -4.225 -3.390 17.686 1.00 86.88 100 SER A N 1
ATOM 734 C CA . SER A 1 100 ? -5.348 -2.530 18.063 1.00 86.88 100 SER A CA 1
ATOM 735 C C . SER A 1 100 ? -6.130 -3.183 19.191 1.00 86.88 100 SER A C 1
ATOM 737 O O . SER A 1 100 ? -6.352 -4.390 19.148 1.00 86.88 100 SER A O 1
ATOM 739 N N . ASP A 1 101 ? -6.464 -2.417 20.230 1.00 84.12 101 ASP A N 1
ATOM 740 C CA . ASP A 1 101 ? -7.214 -2.890 21.404 1.00 84.12 101 ASP A CA 1
ATOM 741 C C . ASP A 1 101 ? -6.658 -4.189 22.034 1.00 84.12 101 ASP A C 1
ATOM 743 O O . ASP A 1 101 ? -7.383 -5.030 22.557 1.00 84.12 101 ASP A O 1
ATOM 747 N N . GLY A 1 102 ? -5.332 -4.371 21.985 1.00 83.56 102 GLY A N 1
ATOM 748 C CA . GLY A 1 102 ? -4.657 -5.566 22.505 1.00 83.56 102 GLY A CA 1
ATOM 749 C C . GLY A 1 102 ? -4.722 -6.796 21.589 1.00 83.56 102 GLY A C 1
ATOM 750 O O . GLY A 1 102 ? -4.122 -7.828 21.907 1.00 83.56 102 GLY A O 1
ATOM 751 N N . GLU A 1 103 ? -5.352 -6.695 20.421 1.00 86.44 103 GLU A N 1
ATOM 752 C CA . GLU A 1 103 ? -5.431 -7.748 19.413 1.00 86.44 103 GLU A CA 1
ATOM 753 C C . GLU A 1 103 ? -4.562 -7.431 18.187 1.00 86.44 103 GLU A C 1
ATOM 755 O O . GLU A 1 103 ? -4.119 -6.303 17.972 1.00 86.44 103 GLU A O 1
ATOM 760 N N . ARG A 1 104 ? -4.189 -8.463 17.420 1.00 89.81 104 ARG A N 1
ATOM 761 C CA . ARG A 1 104 ? -3.412 -8.291 16.188 1.00 89.81 104 ARG A CA 1
ATOM 762 C C . ARG A 1 104 ? -4.387 -8.211 15.023 1.00 89.81 104 ARG A C 1
ATOM 764 O O . ARG A 1 104 ? -5.097 -9.173 14.761 1.00 89.81 104 ARG A O 1
ATOM 771 N N . VAL A 1 105 ? -4.364 -7.094 14.310 1.00 89.19 105 VAL A N 1
ATOM 772 C CA . VAL A 1 105 ? -5.217 -6.846 13.147 1.00 89.19 105 VAL A CA 1
ATOM 773 C C . VAL A 1 105 ? -4.439 -7.053 11.854 1.00 89.19 105 VAL A C 1
ATOM 775 O O . VAL A 1 105 ? -3.240 -6.765 11.771 1.00 89.19 105 VAL A O 1
ATOM 778 N N . SER A 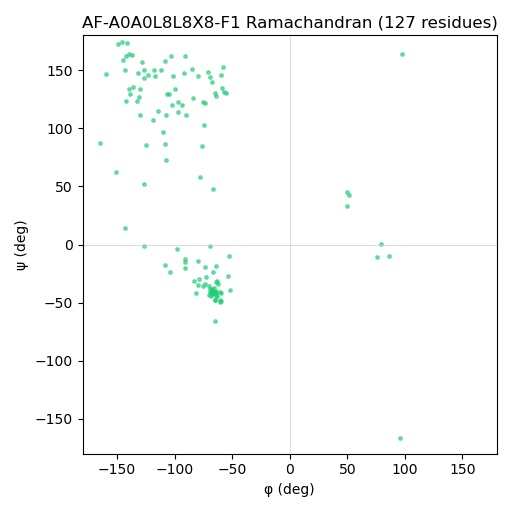1 106 ? -5.132 -7.567 10.841 1.00 91.44 106 SER A N 1
ATOM 779 C CA . SER A 1 106 ? -4.604 -7.734 9.491 1.00 91.44 106 SER A CA 1
ATOM 780 C C . SER A 1 106 ? -5.090 -6.596 8.603 1.00 91.44 106 SER A C 1
ATOM 782 O O . SER A 1 106 ? -6.266 -6.242 8.620 1.00 91.44 106 SER A O 1
ATOM 784 N N . ILE A 1 107 ? -4.171 -6.014 7.840 1.00 90.38 107 ILE A N 1
ATOM 785 C CA . ILE A 1 107 ? -4.405 -4.839 7.006 1.00 90.38 107 ILE A CA 1
ATOM 786 C C . ILE A 1 107 ? -3.984 -5.207 5.580 1.00 90.38 107 ILE A C 1
ATOM 788 O O . ILE A 1 107 ? -2.826 -5.002 5.193 1.00 90.38 107 ILE A O 1
ATOM 792 N N . PRO A 1 108 ? -4.885 -5.824 4.799 1.00 92.69 108 PRO A N 1
ATOM 793 C CA . PRO A 1 108 ? -4.615 -6.125 3.404 1.00 92.69 108 PRO A CA 1
ATOM 794 C C . PRO A 1 108 ? -4.526 -4.831 2.588 1.00 92.69 108 PRO A C 1
ATOM 796 O O . PRO A 1 108 ? -5.300 -3.892 2.775 1.00 92.69 108 PRO A O 1
ATOM 799 N N . VAL A 1 109 ? -3.571 -4.786 1.665 1.00 92.69 109 VAL A N 1
ATOM 800 C CA . VAL A 1 109 ? -3.350 -3.680 0.731 1.00 92.69 109 VAL A CA 1
ATOM 801 C C . VAL A 1 109 ? -3.322 -4.206 -0.694 1.00 92.69 109 VAL A C 1
ATOM 803 O O . VAL A 1 109 ? -2.779 -5.281 -0.954 1.00 92.69 109 VAL A O 1
ATOM 806 N N . ARG A 1 110 ? -3.867 -3.434 -1.635 1.00 94.69 110 ARG A N 1
ATOM 807 C CA . ARG A 1 110 ? -3.872 -3.776 -3.062 1.00 94.69 110 ARG A CA 1
ATOM 808 C C . ARG A 1 110 ? -3.521 -2.581 -3.930 1.00 94.69 110 ARG A C 1
ATOM 810 O O . ARG A 1 110 ? -4.103 -1.511 -3.772 1.00 94.69 110 ARG A O 1
ATOM 817 N N . VAL A 1 111 ? -2.661 -2.793 -4.923 1.00 95.88 111 VAL A N 1
ATOM 818 C CA . VAL A 1 111 ? -2.451 -1.843 -6.025 1.00 95.88 111 VAL A CA 1
ATOM 819 C C . VAL A 1 111 ? -3.622 -1.908 -6.997 1.00 95.88 111 VAL A C 1
ATOM 821 O O . VAL A 1 111 ? -3.914 -2.954 -7.573 1.00 95.88 111 VAL A O 1
ATOM 824 N N . ILE A 1 112 ? -4.277 -0.775 -7.217 1.00 95.56 112 ILE A N 1
ATOM 825 C CA . ILE A 1 112 ? -5.441 -0.670 -8.105 1.00 95.56 112 ILE A CA 1
ATOM 826 C C . ILE A 1 112 ? -5.105 -0.029 -9.447 1.00 95.56 112 ILE A C 1
ATOM 828 O O . ILE A 1 112 ? -5.823 -0.238 -10.420 1.00 95.56 112 ILE A O 1
ATOM 832 N N . LYS A 1 113 ? -4.030 0.763 -9.511 1.00 94.62 113 LYS A N 1
ATOM 833 C CA . LYS A 1 113 ? -3.623 1.464 -10.729 1.00 94.62 113 LYS A CA 1
ATOM 834 C C . LYS A 1 113 ? -2.150 1.851 -10.661 1.00 94.62 113 LYS A C 1
ATOM 836 O O . LYS A 1 113 ? -1.645 2.189 -9.596 1.00 94.62 113 LYS A O 1
ATOM 841 N N . VAL A 1 114 ? -1.478 1.840 -11.805 1.00 95.06 114 VAL A N 1
ATOM 842 C CA . VAL A 1 114 ? -0.137 2.408 -11.990 1.00 95.06 114 VAL A CA 1
ATOM 843 C C . VAL A 1 114 ? -0.193 3.276 -13.240 1.00 95.06 114 VAL A C 1
ATOM 845 O O . VAL A 1 114 ? -0.672 2.820 -14.274 1.00 95.06 114 VAL A O 1
ATOM 848 N N . GLU A 1 115 ? 0.217 4.536 -13.142 1.00 94.56 115 GLU A N 1
ATOM 849 C CA . GLU A 1 115 ? 0.177 5.488 -14.261 1.00 94.56 115 GLU A CA 1
ATOM 850 C C . GLU A 1 115 ? 1.304 6.520 -14.170 1.00 94.56 115 GLU A C 1
ATOM 852 O O . GLU A 1 115 ? 1.991 6.617 -13.156 1.00 94.56 115 GLU A O 1
ATOM 857 N N . GLY A 1 116 ? 1.453 7.330 -15.215 1.00 89.50 116 GLY A N 1
ATOM 858 C CA . GLY A 1 116 ? 2.494 8.348 -15.310 1.00 89.50 116 GLY A CA 1
ATOM 859 C C . GLY A 1 116 ? 3.713 7.857 -16.083 1.00 89.50 116 GLY A C 1
ATOM 860 O O . GLY A 1 116 ? 3.660 6.853 -16.791 1.00 89.50 116 GLY A O 1
ATOM 861 N N . ASP A 1 117 ? 4.797 8.613 -15.964 1.00 87.88 117 ASP A N 1
ATOM 862 C CA . ASP A 1 117 ? 6.061 8.325 -16.633 1.00 87.88 117 ASP A CA 1
ATOM 863 C C . ASP A 1 117 ? 6.659 7.004 -16.104 1.00 87.88 117 ASP A C 1
ATOM 865 O O . ASP A 1 117 ? 6.768 6.848 -14.886 1.00 87.88 117 ASP A O 1
ATOM 869 N N . PRO A 1 118 ? 7.084 6.055 -16.961 1.00 83.62 118 PRO A N 1
ATOM 870 C CA . PRO A 1 118 ? 7.826 4.865 -16.533 1.00 83.62 118 PRO A CA 1
ATOM 871 C C . PRO A 1 118 ? 9.079 5.170 -15.697 1.00 83.62 118 PRO A C 1
ATOM 873 O O . PRO A 1 118 ? 9.481 4.350 -14.871 1.00 83.62 118 PRO A O 1
ATOM 876 N N . ALA A 1 119 ? 9.686 6.344 -15.888 1.00 86.06 119 ALA A N 1
ATOM 877 C CA . ALA A 1 119 ? 10.805 6.827 -15.093 1.00 86.06 119 ALA A CA 1
ATOM 878 C C . ALA A 1 119 ? 10.383 7.416 -13.742 1.00 86.06 119 ALA A C 1
ATOM 880 O O . ALA A 1 119 ? 11.257 7.625 -12.912 1.00 86.06 119 ALA A O 1
ATOM 881 N N . LYS A 1 120 ? 9.096 7.708 -13.509 1.00 89.19 120 LYS A N 1
ATOM 882 C CA . LYS A 1 120 ? 8.544 8.216 -12.236 1.00 89.19 120 LYS A CA 1
ATOM 883 C C . LYS A 1 120 ? 7.083 7.779 -12.041 1.00 89.19 120 LYS A C 1
ATOM 885 O O . LYS A 1 120 ? 6.187 8.632 -12.011 1.00 89.19 120 LYS A O 1
ATOM 890 N N . PRO A 1 121 ? 6.787 6.470 -11.950 1.00 91.69 121 PRO A N 1
ATOM 891 C CA . PRO A 1 121 ? 5.407 6.019 -11.943 1.00 91.69 121 PRO A CA 1
ATOM 892 C C . PRO A 1 121 ? 4.694 6.413 -10.654 1.00 91.69 121 PRO A C 1
ATOM 894 O O . PRO A 1 121 ? 5.242 6.362 -9.550 1.00 91.69 121 PRO A O 1
ATOM 897 N N . ARG A 1 122 ? 3.415 6.741 -10.800 1.00 93.69 122 ARG A N 1
ATOM 898 C CA . ARG A 1 122 ? 2.477 6.963 -9.709 1.00 93.69 122 ARG A CA 1
ATOM 899 C C . ARG A 1 122 ? 1.676 5.689 -9.472 1.00 93.69 122 ARG A C 1
ATOM 901 O O . ARG A 1 122 ? 0.889 5.256 -10.314 1.00 93.69 122 ARG A O 1
ATOM 908 N N . VAL A 1 123 ? 1.889 5.091 -8.309 1.00 94.94 123 VAL A N 1
ATOM 909 C CA . VAL A 1 123 ? 1.245 3.854 -7.866 1.00 94.94 123 VAL A CA 1
ATOM 910 C C . VAL A 1 123 ? 0.059 4.210 -6.986 1.00 94.94 123 VAL A C 1
ATOM 912 O O . VAL A 1 123 ? 0.230 4.878 -5.971 1.00 94.94 123 VAL A O 1
ATOM 915 N N . PHE A 1 124 ? -1.130 3.749 -7.354 1.00 93.56 124 PHE A N 1
ATOM 916 C CA . PHE A 1 124 ? -2.356 3.899 -6.581 1.00 93.56 124 PHE A CA 1
ATOM 917 C C . PHE A 1 124 ? -2.697 2.576 -5.926 1.00 93.56 124 PHE A C 1
ATOM 919 O O . PHE A 1 124 ? -2.773 1.537 -6.589 1.00 93.56 124 PHE A O 1
ATOM 926 N N . TRP A 1 125 ? -2.953 2.621 -4.633 1.00 92.88 125 TRP A N 1
ATOM 927 C CA . TRP A 1 125 ? -3.245 1.448 -3.834 1.00 92.88 125 TRP A CA 1
ATOM 928 C C . TRP A 1 125 ? -4.275 1.783 -2.763 1.00 92.88 125 TRP A C 1
ATOM 930 O O . TRP A 1 125 ? -4.492 2.944 -2.436 1.00 92.88 125 TRP A O 1
ATOM 940 N N . LYS A 1 126 ? -4.960 0.769 -2.254 1.00 89.81 126 LYS A N 1
ATOM 941 C CA . LYS A 1 126 ? -5.998 0.917 -1.234 1.00 89.81 126 LYS A CA 1
ATOM 942 C C . LYS A 1 126 ? -5.861 -0.161 -0.177 1.00 89.81 126 LYS A C 1
ATOM 944 O O . LYS A 1 126 ? -5.226 -1.189 -0.422 1.00 89.81 126 LYS A O 1
ATOM 949 N N . PHE A 1 127 ? -6.509 0.066 0.953 1.00 87.00 127 PHE A N 1
ATOM 950 C CA . PHE A 1 127 ? -6.748 -0.966 1.950 1.00 87.00 127 PHE A CA 1
ATOM 951 C C . PHE A 1 127 ? -7.928 -1.841 1.518 1.00 87.00 127 PHE A C 1
ATOM 953 O O . PHE A 1 127 ? -8.872 -1.352 0.890 1.00 87.00 127 PHE A O 1
ATOM 960 N N . GLU A 1 128 ? -7.865 -3.134 1.818 1.00 81.75 128 GLU A N 1
ATOM 961 C CA . GLU A 1 128 ? -8.989 -4.052 1.626 1.00 81.75 128 GLU A CA 1
ATOM 962 C C . GLU A 1 128 ? -9.681 -4.364 2.960 1.00 81.75 128 GLU A C 1
ATOM 964 O O . GLU A 1 128 ? -9.130 -4.112 4.036 1.00 81.7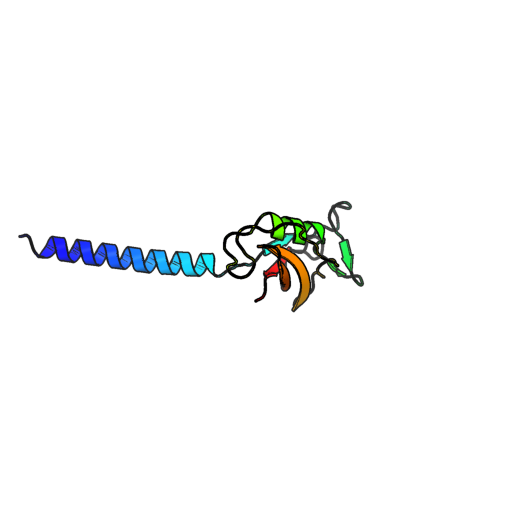5 128 GLU A O 1
ATOM 969 N N . ARG A 1 129 ? -10.908 -4.882 2.860 1.00 72.25 129 ARG A N 1
ATOM 970 C CA . ARG A 1 129 ? -11.681 -5.447 3.966 1.00 72.25 129 ARG A CA 1
ATOM 971 C C . ARG A 1 129 ? -11.732 -6.957 3.800 1.00 72.25 129 ARG A C 1
ATOM 973 O O . ARG A 1 129 ? -11.940 -7.384 2.642 1.00 72.25 129 ARG A O 1
#

pLDDT: mean 80.49, std 14.75, range [43.28, 96.12]

Nearest PDB structures (foldseek):
  5f9a-assembly1_A  TM=4.897E-01  e=1.292E+00  Helicobacter pylori
  4qdc-assembly1_A  TM=4.222E-01  e=6.145E+00  Rhodococcus rhodochrous
  3neg-assembly2_B  TM=2.852E-01  e=2.665E+00  Arabidopsis thaliana
  4qdf-assembly2_B  TM=2.754E-01  e=6.145E+00  Rhodococcus rhodochrous

Sequence (129 aa):
MQRGFLLGAVGGVATMAAAGGLVTWLLAAKDVQHTTVDPVAQGLYVRVDGHLAVARTILEARIQGWYHPLPWVGRDIHDVSCPAHLKAVVGATGTCTARSDGERVSIPVRVIKVEGDPAKPRVFWKFER

Secondary structure (DSSP, 8-state):
--HHHHHHHHHHHHHHHHHHHHHHHHHHT--EEEEE--SSSTTS-EEETTEEEE-HHHHHHHHHH--SS-TTT-SSEEEEE-SS-EESSTT-EEEEEEEETTEEEEEEEEEEEEES-TTS-EEEEEE--